Protein AF-A0ABD5S6K6-F1 (afdb_monomer_lite)

Secondary structure (DSSP, 8-state):
-PPPS----EEEPPTTTHHHHHHHHHHHSTT--HHHHHHHHHHGGGTT-EEEEEEETTEEEEEEEE---

Sequence (69 aa):
MAIPDDEIPVRAARPGEFVDAMRLFEGALLEVDAGAVRDAIESERDDEA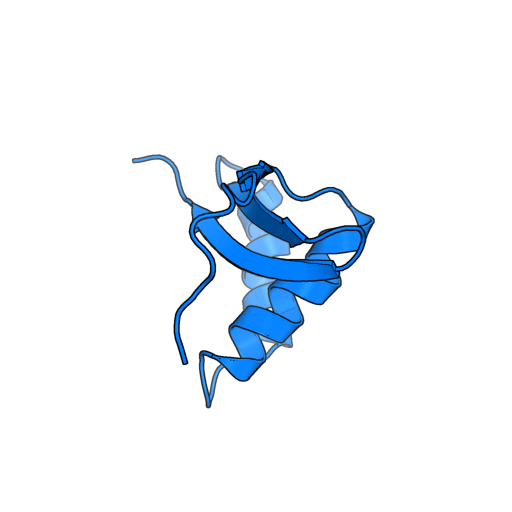TVLVAVDGETVIGALYATPS

Foldseek 3Di:
DDPPPDDFDKDFDDPVCVVVQLVVCCVVVVDDPSVVVVCVVVVCVVDAKTKMFGDDPPDTPHIDIDGDD

Organism: NCBI:txid1776492

pLDDT: mean 75.47, std 13.07, range [46.94, 93.5]

Radius of gyration: 12.88 Å; chains: 1; bounding box: 36×24×30 Å

Structure (mmCIF, N/CA/C/O backbone):
data_AF-A0ABD5S6K6-F1
#
_entry.id   AF-A0ABD5S6K6-F1
#
loop_
_atom_site.group_PDB
_atom_site.id
_atom_site.type_symbol
_atom_site.label_atom_id
_atom_site.label_alt_id
_atom_site.label_comp_id
_atom_site.label_asym_id
_atom_site.label_entity_id
_atom_site.label_seq_id
_atom_site.pdbx_PDB_ins_code
_atom_site.Cartn_x
_atom_site.Cartn_y
_atom_site.Cartn_z
_atom_site.occupancy
_atom_site.B_iso_or_equiv
_atom_site.auth_seq_id
_atom_site.auth_comp_id
_atom_site.auth_asym_id
_atom_site.auth_atom_id
_atom_site.pdbx_PDB_model_num
ATOM 1 N N . MET A 1 1 ? -18.095 -14.148 3.880 1.00 46.94 1 MET A N 1
ATOM 2 C CA . MET A 1 1 ? -17.902 -12.875 4.598 1.00 46.94 1 MET A CA 1
ATOM 3 C C . MET A 1 1 ? -18.141 -11.794 3.564 1.00 46.94 1 MET A C 1
ATOM 5 O O . MET A 1 1 ? -17.456 -11.821 2.552 1.00 46.94 1 MET A O 1
ATOM 9 N N . ALA A 1 2 ? -19.201 -11.001 3.709 1.00 49.12 2 ALA A N 1
ATOM 10 C CA . ALA A 1 2 ? -19.456 -9.909 2.775 1.00 49.12 2 ALA A CA 1
ATOM 11 C C . ALA A 1 2 ? -18.473 -8.783 3.102 1.00 49.12 2 ALA A C 1
ATOM 13 O O . ALA A 1 2 ? -18.334 -8.436 4.274 1.00 49.12 2 ALA A O 1
ATOM 14 N N . ILE A 1 3 ? -17.774 -8.265 2.093 1.00 55.41 3 ILE A N 1
ATOM 15 C CA . ILE A 1 3 ? -17.151 -6.947 2.208 1.00 55.41 3 ILE A CA 1
ATOM 16 C C . ILE A 1 3 ? -18.342 -5.981 2.328 1.00 55.41 3 ILE A C 1
ATOM 18 O O . ILE A 1 3 ? -19.231 -6.072 1.479 1.00 55.41 3 ILE A O 1
ATOM 22 N N . PRO A 1 4 ? -18.466 -5.194 3.409 1.00 57.41 4 PRO A N 1
ATOM 23 C CA . PRO A 1 4 ? -19.573 -4.250 3.547 1.00 57.41 4 PRO A CA 1
ATOM 24 C C . PRO A 1 4 ? -19.617 -3.307 2.334 1.00 57.41 4 PRO A C 1
ATOM 26 O O . PRO A 1 4 ? -18.568 -2.958 1.802 1.00 57.41 4 PRO A O 1
ATOM 29 N N . ASP A 1 5 ? -20.819 -2.894 1.911 1.00 64.12 5 ASP A N 1
ATOM 30 C CA . ASP A 1 5 ? -21.056 -1.950 0.793 1.00 64.12 5 ASP A CA 1
ATOM 31 C C . ASP A 1 5 ? -20.522 -0.525 1.069 1.00 64.12 5 ASP A C 1
ATOM 33 O O . ASP A 1 5 ? -20.782 0.406 0.307 1.00 64.12 5 ASP A O 1
ATOM 37 N N . ASP A 1 6 ? -19.793 -0.335 2.168 1.00 71.56 6 ASP A N 1
ATOM 38 C CA . ASP A 1 6 ? -19.180 0.937 2.509 1.00 71.56 6 ASP A CA 1
ATOM 39 C C . ASP A 1 6 ? -18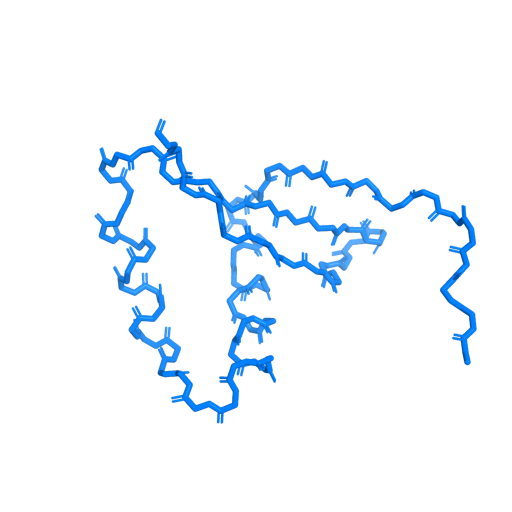.052 1.237 1.511 1.00 71.56 6 ASP A C 1
ATOM 41 O O . ASP A 1 6 ? -17.108 0.463 1.337 1.00 71.56 6 ASP A O 1
ATOM 45 N N . GLU A 1 7 ? -18.158 2.376 0.825 1.00 78.69 7 GLU A N 1
ATOM 46 C CA . GLU A 1 7 ? -17.137 2.835 -0.112 1.00 78.69 7 GLU A CA 1
ATOM 47 C C . GLU A 1 7 ? -15.823 3.104 0.640 1.00 78.69 7 GLU A C 1
ATOM 49 O O . GLU A 1 7 ? -15.726 4.041 1.435 1.00 78.69 7 GLU A O 1
ATOM 54 N N . ILE A 1 8 ? -14.790 2.296 0.379 1.00 85.12 8 ILE A N 1
ATOM 55 C CA . ILE A 1 8 ? -13.462 2.490 0.973 1.00 85.12 8 ILE A CA 1
ATOM 56 C C . ILE A 1 8 ? -12.652 3.435 0.076 1.00 85.12 8 ILE A C 1
ATOM 58 O O . ILE A 1 8 ? -12.351 3.084 -1.070 1.00 85.12 8 ILE A O 1
ATOM 62 N N . PRO A 1 9 ? -12.272 4.633 0.559 1.00 84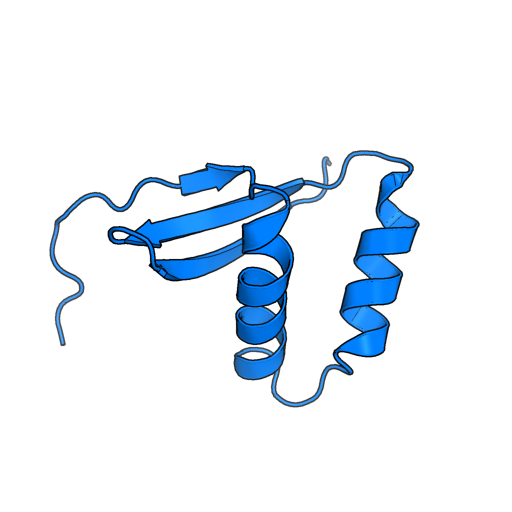.75 9 PRO A N 1
ATOM 63 C CA . PRO A 1 9 ? -11.586 5.614 -0.265 1.00 84.75 9 PRO A CA 1
ATOM 64 C C . PRO A 1 9 ? -10.176 5.139 -0.632 1.00 84.75 9 PRO A C 1
ATOM 66 O O . PRO A 1 9 ? -9.379 4.765 0.232 1.00 84.75 9 PRO A O 1
ATOM 69 N N . VAL A 1 10 ? -9.855 5.226 -1.925 1.00 91.50 10 VAL A N 1
ATOM 70 C CA . VAL A 1 10 ? -8.513 4.974 -2.463 1.00 91.50 10 VAL A CA 1
ATOM 71 C C . VAL A 1 10 ? -7.831 6.299 -2.776 1.00 91.50 10 VAL A C 1
ATOM 73 O O . VAL A 1 10 ? -8.423 7.193 -3.381 1.00 91.50 10 VAL A O 1
ATOM 76 N N . ARG A 1 11 ? -6.571 6.439 -2.368 1.00 92.38 11 ARG A N 1
ATOM 77 C CA . ARG A 1 11 ? -5.771 7.651 -2.593 1.00 92.38 11 ARG A CA 1
ATOM 78 C C . ARG A 1 11 ? -4.282 7.343 -2.642 1.00 92.38 11 ARG A C 1
ATOM 80 O O . ARG A 1 11 ? -3.867 6.255 -2.263 1.00 92.38 11 ARG A O 1
ATOM 87 N N . ALA A 1 12 ? -3.477 8.327 -3.034 1.00 90.12 12 ALA A N 1
ATOM 88 C CA . ALA A 1 12 ? -2.027 8.230 -2.910 1.00 90.12 12 ALA A CA 1
ATOM 89 C C . ALA A 1 12 ? -1.601 7.981 -1.450 1.00 90.12 12 ALA A C 1
ATOM 91 O O . ALA A 1 12 ? -2.164 8.564 -0.508 1.00 90.12 12 ALA A O 1
ATOM 92 N N . ALA A 1 13 ? -0.607 7.110 -1.282 1.00 87.94 13 ALA A N 1
ATOM 93 C CA . ALA A 1 13 ? 0.001 6.807 0.004 1.00 87.94 13 ALA A CA 1
ATOM 94 C C . ALA A 1 13 ? 0.713 8.036 0.577 1.00 87.94 13 ALA A C 1
ATOM 96 O O . ALA A 1 13 ? 1.425 8.765 -0.119 1.00 87.94 13 ALA A O 1
ATOM 97 N N . ARG A 1 14 ? 0.542 8.267 1.878 1.00 88.00 14 ARG A N 1
ATOM 98 C CA . ARG A 1 14 ? 1.333 9.248 2.630 1.00 88.00 14 ARG A CA 1
ATOM 99 C C . ARG A 1 14 ? 2.667 8.626 3.042 1.00 88.00 14 ARG A C 1
ATOM 101 O O . ARG A 1 14 ? 2.718 7.414 3.219 1.00 88.00 14 ARG A O 1
ATOM 108 N N . PRO A 1 15 ? 3.715 9.427 3.320 1.00 80.94 15 PRO A N 1
ATOM 109 C CA . PRO A 1 15 ? 5.034 8.915 3.709 1.00 80.94 15 PRO A CA 1
ATOM 110 C C . PRO A 1 15 ? 5.028 7.842 4.815 1.00 80.94 15 PRO A C 1
ATOM 112 O O . PRO A 1 15 ? 5.795 6.891 4.735 1.00 80.94 15 PRO A O 1
ATOM 115 N N . GLY A 1 16 ? 4.149 7.959 5.818 1.00 81.75 16 GLY A N 1
ATOM 116 C CA . GLY A 1 16 ? 4.038 6.972 6.902 1.00 81.75 16 GLY A CA 1
ATOM 117 C C . GLY A 1 16 ? 3.323 5.667 6.528 1.00 81.75 16 GLY A C 1
ATOM 118 O O . GLY A 1 16 ? 3.532 4.662 7.190 1.00 81.75 16 GLY A O 1
ATOM 119 N N . GLU A 1 17 ? 2.524 5.668 5.461 1.00 88.38 17 GLU A N 1
ATOM 120 C CA . GLU A 1 17 ? 1.688 4.533 5.035 1.00 88.38 17 GLU A CA 1
ATOM 121 C C . GLU A 1 17 ? 2.417 3.600 4.063 1.00 88.38 17 GLU A C 1
ATOM 123 O O . GLU A 1 17 ? 1.964 2.485 3.815 1.00 88.38 17 GLU A O 1
ATOM 128 N N . PHE A 1 18 ? 3.563 4.029 3.520 1.00 82.38 18 PHE A N 1
ATOM 129 C CA . PHE A 1 18 ? 4.359 3.204 2.612 1.00 82.38 18 PHE A CA 1
ATOM 130 C C . PHE A 1 18 ? 4.798 1.903 3.279 1.00 82.38 18 PHE A C 1
ATOM 132 O O . PHE A 1 18 ? 4.697 0.853 2.665 1.00 82.38 18 PHE A O 1
ATOM 139 N N . VAL A 1 19 ? 5.223 1.940 4.544 1.00 82.56 19 VAL A N 1
ATOM 140 C CA . VAL A 1 19 ? 5.661 0.729 5.258 1.00 82.56 19 VAL A CA 1
ATOM 141 C C . VAL A 1 19 ? 4.526 -0.291 5.375 1.00 82.56 19 VAL A C 1
ATOM 143 O O . VAL A 1 19 ? 4.752 -1.485 5.189 1.00 82.56 19 VAL A O 1
ATOM 146 N N . ASP A 1 20 ? 3.303 0.168 5.637 1.00 87.50 20 ASP A N 1
ATOM 147 C CA . ASP A 1 20 ? 2.141 -0.715 5.738 1.00 87.50 20 ASP A CA 1
ATOM 148 C C . ASP A 1 20 ? 1.739 -1.270 4.366 1.00 87.50 20 ASP A C 1
ATOM 150 O O . ASP A 1 20 ? 1.467 -2.464 4.243 1.00 87.50 20 ASP A O 1
ATOM 154 N N . ALA A 1 21 ? 1.809 -0.451 3.311 1.00 86.00 21 ALA A N 1
ATOM 155 C CA . ALA A 1 21 ? 1.641 -0.909 1.934 1.00 86.00 21 ALA A CA 1
ATOM 156 C C . ALA A 1 21 ? 2.674 -1.985 1.543 1.00 86.00 21 ALA A C 1
ATOM 158 O O . ALA A 1 21 ? 2.321 -2.959 0.878 1.00 86.00 21 ALA A O 1
ATOM 159 N N . MET A 1 22 ? 3.927 -1.863 1.999 1.00 79.75 22 MET A N 1
ATOM 160 C CA . MET A 1 22 ? 4.966 -2.871 1.746 1.00 79.75 22 MET A CA 1
ATOM 161 C C . MET A 1 22 ? 4.692 -4.191 2.431 1.00 79.75 22 MET A C 1
ATOM 163 O O . MET A 1 22 ? 4.734 -5.234 1.783 1.00 79.75 22 MET A O 1
ATOM 167 N N . ARG A 1 23 ? 4.302 -4.147 3.703 1.00 82.12 23 ARG A N 1
ATOM 168 C CA . ARG A 1 23 ? 3.908 -5.348 4.444 1.00 82.12 23 ARG A CA 1
ATOM 169 C C . ARG A 1 23 ? 2.726 -6.063 3.794 1.00 82.12 23 ARG A C 1
ATOM 171 O O . ARG A 1 23 ? 2.676 -7.290 3.810 1.00 82.12 23 ARG A O 1
ATOM 178 N N . LEU A 1 24 ? 1.786 -5.312 3.215 1.00 84.81 24 LEU A N 1
ATOM 179 C CA . LEU A 1 24 ? 0.674 -5.892 2.464 1.00 84.81 24 LEU A CA 1
ATOM 180 C C . LEU A 1 24 ? 1.151 -6.606 1.196 1.00 84.81 24 LEU A C 1
ATOM 182 O O . LEU A 1 24 ? 0.692 -7.716 0.931 1.00 84.81 24 LEU A O 1
ATOM 186 N N . PHE A 1 25 ? 2.084 -6.025 0.436 1.00 79.94 25 PHE A N 1
ATOM 187 C CA . PHE A 1 25 ? 2.651 -6.707 -0.730 1.00 79.94 25 PHE A CA 1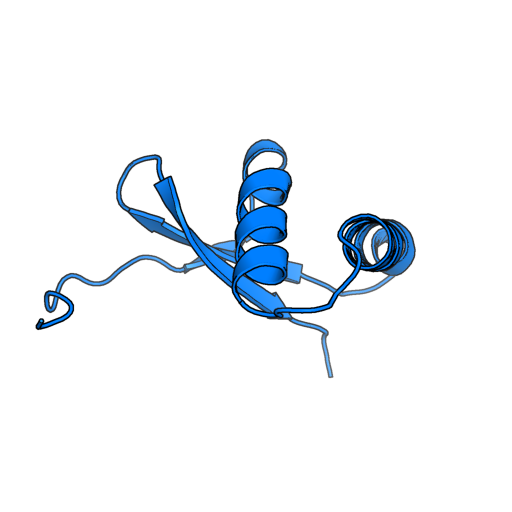
ATOM 188 C C . PHE A 1 25 ? 3.473 -7.934 -0.344 1.00 79.94 25 PHE A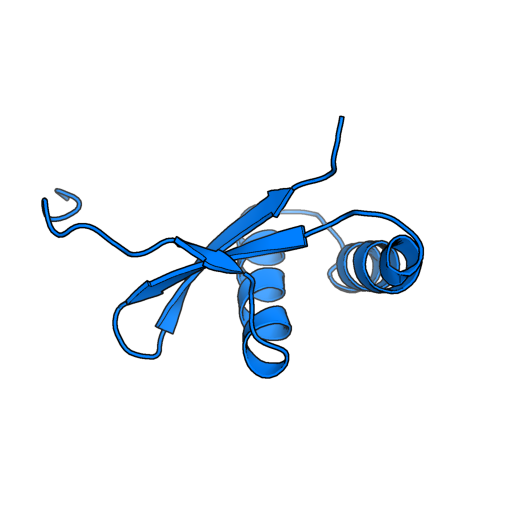 C 1
ATOM 190 O O . PHE A 1 25 ? 3.282 -8.973 -0.961 1.00 79.94 25 PHE A O 1
ATOM 197 N N . GLU A 1 26 ? 4.308 -7.863 0.692 1.00 74.69 26 GLU A N 1
ATOM 198 C CA . GLU A 1 26 ? 5.059 -9.017 1.214 1.00 74.69 26 GLU A CA 1
ATOM 199 C C . GLU A 1 26 ? 4.126 -10.156 1.647 1.00 74.69 26 GLU A C 1
ATOM 201 O O . GLU A 1 26 ? 4.355 -11.319 1.327 1.00 74.69 26 GLU A O 1
ATOM 206 N N . GLY A 1 27 ? 3.041 -9.829 2.355 1.00 74.44 27 GLY A N 1
ATOM 207 C CA . GLY A 1 27 ? 2.062 -10.819 2.801 1.00 74.44 27 GLY A CA 1
ATOM 208 C C . GLY A 1 27 ? 1.251 -11.443 1.660 1.00 74.44 27 GLY A C 1
ATOM 209 O O . GLY A 1 27 ? 0.852 -12.602 1.761 1.00 74.44 27 GLY A O 1
ATOM 210 N N . ALA A 1 28 ? 0.999 -10.693 0.581 1.00 72.00 28 ALA A N 1
ATOM 211 C CA . ALA A 1 28 ? 0.232 -11.154 -0.579 1.00 72.00 28 ALA A CA 1
ATOM 212 C C . ALA A 1 28 ? 1.096 -11.883 -1.624 1.00 72.00 28 ALA A C 1
ATOM 214 O O . ALA A 1 28 ? 0.638 -12.828 -2.269 1.00 72.00 28 ALA A O 1
ATOM 215 N N . LEU A 1 29 ? 2.346 -11.458 -1.791 1.00 66.31 29 LEU A N 1
ATOM 216 C CA . LEU A 1 29 ? 3.335 -12.035 -2.690 1.00 66.31 29 LEU A CA 1
ATOM 217 C C . LEU A 1 29 ? 4.232 -12.963 -1.869 1.00 66.31 29 LEU A C 1
ATOM 219 O O . LEU A 1 29 ? 5.325 -12.577 -1.473 1.00 66.31 29 LEU A O 1
ATOM 223 N N . LEU A 1 30 ? 3.751 -14.182 -1.618 1.00 55.66 30 LEU A N 1
ATOM 224 C CA . LEU A 1 30 ? 4.305 -15.213 -0.717 1.00 55.66 30 LEU A CA 1
ATOM 225 C C . LEU A 1 30 ? 5.822 -15.527 -0.791 1.00 55.66 30 LEU A C 1
ATOM 227 O O . LEU A 1 30 ? 6.281 -16.370 -0.026 1.00 55.66 30 LEU A O 1
ATOM 231 N N . GLU A 1 31 ? 6.611 -14.898 -1.661 1.00 57.12 31 GLU A N 1
ATOM 232 C CA . GLU A 1 31 ? 8.045 -15.164 -1.850 1.00 57.12 31 GLU A CA 1
ATOM 233 C C . GLU A 1 31 ? 8.870 -13.928 -2.259 1.00 57.12 31 GLU A C 1
ATOM 235 O O . GLU A 1 31 ? 10.017 -14.072 -2.684 1.00 57.12 31 GLU A O 1
ATOM 240 N N . VAL A 1 32 ? 8.324 -12.711 -2.181 1.00 58.31 32 VAL A N 1
ATOM 241 C CA . VAL A 1 32 ? 9.061 -11.524 -2.640 1.00 58.31 32 VAL A CA 1
ATOM 242 C C . VAL A 1 32 ? 9.836 -10.910 -1.479 1.00 58.31 32 VAL A C 1
ATOM 244 O O . VAL A 1 32 ? 9.270 -10.580 -0.439 1.00 58.31 32 VAL A O 1
ATOM 247 N N . ASP A 1 33 ? 11.150 -10.772 -1.666 1.00 63.12 33 ASP A N 1
ATOM 248 C CA . ASP A 1 33 ? 12.038 -10.105 -0.718 1.00 63.12 33 ASP A CA 1
ATOM 249 C C . ASP A 1 33 ? 11.578 -8.656 -0.506 1.00 63.12 33 ASP A C 1
ATOM 251 O O . ASP A 1 33 ? 11.631 -7.826 -1.417 1.00 63.12 33 ASP A O 1
ATOM 255 N N . ALA A 1 34 ? 11.137 -8.369 0.717 1.00 62.81 34 ALA A N 1
ATOM 256 C CA . ALA A 1 34 ? 10.811 -7.045 1.233 1.00 62.81 34 ALA A CA 1
ATOM 257 C C . ALA A 1 34 ? 11.837 -5.975 0.828 1.00 62.81 34 ALA A C 1
ATOM 259 O O . ALA A 1 34 ? 11.477 -4.857 0.449 1.00 62.81 34 ALA A O 1
ATOM 260 N N . GLY A 1 35 ? 13.125 -6.333 0.886 1.00 64.38 35 GLY A N 1
ATOM 261 C CA . GLY A 1 35 ? 14.229 -5.469 0.489 1.00 64.38 35 GLY A CA 1
ATOM 262 C C . GLY A 1 35 ? 14.188 -5.136 -0.997 1.00 64.38 35 GLY A C 1
ATOM 263 O O . GLY A 1 35 ? 14.319 -3.975 -1.354 1.00 64.38 35 GLY A O 1
ATOM 264 N N . ALA A 1 36 ? 13.897 -6.114 -1.857 1.00 64.25 36 ALA A N 1
ATOM 265 C CA . ALA A 1 36 ? 13.824 -5.911 -3.301 1.00 64.25 36 ALA A CA 1
ATOM 266 C C . ALA A 1 36 ? 12.625 -5.047 -3.725 1.00 64.25 36 ALA A C 1
ATOM 268 O O . ALA A 1 36 ? 12.756 -4.240 -4.639 1.00 64.25 36 ALA A O 1
ATOM 269 N N . VAL A 1 37 ? 11.468 -5.174 -3.062 1.00 67.56 37 VAL A N 1
ATOM 270 C CA . VAL A 1 37 ? 10.302 -4.303 -3.330 1.00 67.56 37 VAL A CA 1
ATOM 271 C C . VAL A 1 37 ? 10.583 -2.878 -2.875 1.00 67.56 37 VAL A C 1
ATOM 273 O O . VAL A 1 37 ? 10.284 -1.920 -3.588 1.00 67.56 37 VAL A O 1
ATOM 276 N N . ARG A 1 38 ? 11.191 -2.734 -1.696 1.00 68.56 38 ARG A N 1
ATOM 277 C CA . ARG A 1 38 ? 11.601 -1.438 -1.173 1.00 68.56 38 ARG A CA 1
ATOM 278 C C . ARG A 1 38 ? 12.639 -0.776 -2.073 1.00 68.56 38 ARG A C 1
ATOM 280 O O . ARG A 1 38 ? 12.462 0.390 -2.400 1.00 68.56 38 ARG A O 1
ATOM 287 N N . ASP A 1 39 ? 13.665 -1.507 -2.494 1.00 69.25 39 ASP A N 1
ATOM 288 C CA . ASP A 1 39 ? 14.702 -1.013 -3.398 1.00 69.25 39 ASP A CA 1
ATOM 289 C C . ASP A 1 39 ? 14.108 -0.661 -4.764 1.00 69.25 39 ASP A C 1
ATOM 291 O O . ASP A 1 39 ? 14.446 0.383 -5.310 1.00 69.25 39 ASP A O 1
ATOM 295 N N . ALA A 1 40 ? 13.170 -1.459 -5.289 1.00 65.31 40 ALA A N 1
ATOM 296 C CA . ALA A 1 40 ? 12.446 -1.136 -6.518 1.00 65.31 40 ALA A CA 1
ATOM 297 C C . ALA A 1 40 ? 11.689 0.193 -6.383 1.00 65.31 40 ALA A C 1
ATOM 299 O O . ALA A 1 40 ? 11.848 1.069 -7.226 1.00 65.31 40 ALA A O 1
ATOM 300 N N . ILE A 1 41 ? 10.959 0.400 -5.285 1.00 66.69 41 ILE A N 1
ATOM 301 C CA . ILE A 1 41 ? 10.199 1.634 -5.035 1.00 66.69 41 ILE A CA 1
ATOM 302 C C . ILE A 1 41 ? 11.103 2.831 -4.762 1.00 66.69 41 ILE A C 1
ATOM 304 O O . ILE A 1 41 ? 10.817 3.933 -5.223 1.00 66.69 41 ILE A O 1
ATOM 308 N N . GLU A 1 42 ? 12.187 2.644 -4.012 1.00 67.75 42 GLU A N 1
ATOM 309 C CA . GLU A 1 42 ? 13.176 3.692 -3.766 1.00 67.75 42 GLU A CA 1
ATOM 310 C C . GLU A 1 42 ? 13.948 4.038 -5.052 1.00 67.75 42 GLU A C 1
ATOM 312 O O . GLU A 1 42 ? 14.274 5.208 -5.241 1.00 67.75 42 GLU A O 1
ATOM 317 N N . SER A 1 43 ? 14.170 3.071 -5.954 1.00 62.06 43 SER A N 1
ATOM 318 C CA . SER A 1 43 ? 14.808 3.272 -7.264 1.00 62.06 43 SER A CA 1
ATOM 319 C C . SER A 1 43 ? 13.876 3.875 -8.322 1.00 62.06 43 SER A C 1
ATOM 321 O O . SER A 1 43 ? 14.335 4.646 -9.157 1.00 62.06 43 SER A O 1
ATOM 323 N N . GLU A 1 44 ? 12.569 3.599 -8.258 1.00 58.41 44 GLU A N 1
ATOM 324 C CA . GLU A 1 44 ? 11.549 4.183 -9.143 1.00 58.41 44 GLU A CA 1
ATOM 325 C C . GLU A 1 44 ? 11.047 5.554 -8.665 1.00 58.41 44 GLU A C 1
ATOM 327 O O . GLU A 1 44 ? 10.206 6.173 -9.315 1.00 58.41 44 GLU A O 1
ATOM 332 N N . ARG A 1 45 ? 11.608 6.103 -7.576 1.00 56.78 45 ARG A N 1
ATOM 333 C CA . ARG A 1 45 ? 11.379 7.507 -7.188 1.00 56.78 45 ARG A CA 1
ATOM 334 C C . ARG A 1 45 ? 11.812 8.515 -8.251 1.00 56.78 45 ARG A C 1
ATOM 336 O O . ARG A 1 45 ? 11.442 9.681 -8.110 1.00 56.78 45 ARG A O 1
ATOM 343 N N . ASP A 1 46 ? 12.583 8.090 -9.250 1.00 53.75 46 ASP A N 1
ATOM 344 C CA . ASP A 1 46 ? 13.046 8.977 -10.308 1.00 53.75 46 ASP A CA 1
ATOM 345 C C . ASP A 1 46 ? 12.053 9.173 -11.455 1.00 53.75 46 ASP A C 1
ATOM 347 O O . ASP A 1 46 ? 12.118 10.242 -12.038 1.00 53.75 46 ASP A O 1
ATOM 351 N N . ASP A 1 47 ? 11.078 8.294 -11.730 1.00 57.50 47 ASP A N 1
ATOM 352 C CA . ASP A 1 47 ? 10.060 8.607 -12.746 1.00 57.50 47 ASP A CA 1
ATOM 353 C C . ASP A 1 47 ? 8.738 7.836 -12.524 1.00 57.50 47 ASP A C 1
ATOM 355 O O . ASP A 1 47 ? 8.643 6.618 -12.644 1.00 57.50 47 ASP A O 1
ATOM 359 N N . GLU A 1 48 ? 7.680 8.608 -12.256 1.00 62.44 48 GLU A N 1
ATOM 360 C CA . GLU A 1 48 ? 6.277 8.313 -12.585 1.00 62.44 48 GLU A CA 1
ATOM 361 C C . GLU A 1 48 ? 5.470 7.300 -11.737 1.00 62.44 48 GLU A C 1
ATOM 363 O O . GLU A 1 48 ? 4.245 7.445 -11.654 1.00 62.44 48 GLU A O 1
ATOM 368 N N . ALA A 1 49 ? 6.072 6.351 -11.019 1.00 67.56 49 ALA A N 1
ATOM 369 C CA . ALA A 1 49 ? 5.298 5.374 -10.241 1.00 67.56 49 ALA A CA 1
ATOM 370 C C . ALA A 1 49 ? 4.594 5.957 -8.990 1.00 67.56 49 ALA A C 1
ATOM 372 O O . ALA A 1 49 ? 5.146 6.761 -8.237 1.00 67.56 49 ALA A O 1
ATOM 373 N N . THR A 1 50 ? 3.352 5.529 -8.728 1.00 81.38 50 THR A N 1
ATOM 374 C CA . THR A 1 50 ? 2.533 5.961 -7.580 1.00 81.38 50 THR A CA 1
ATOM 375 C C . THR A 1 50 ? 1.973 4.771 -6.803 1.00 81.38 50 THR A C 1
ATOM 377 O O . THR A 1 50 ? 1.315 3.893 -7.359 1.00 81.38 50 THR A O 1
ATOM 380 N N . VAL A 1 51 ? 2.155 4.779 -5.479 1.00 86.06 51 VAL A N 1
ATOM 381 C CA . VAL A 1 51 ? 1.479 3.838 -4.573 1.00 86.06 51 VAL A CA 1
ATOM 382 C C . VAL A 1 51 ? 0.114 4.401 -4.183 1.00 86.06 51 VAL A C 1
ATOM 384 O O . VAL A 1 51 ? 0.021 5.492 -3.611 1.00 86.06 51 VAL A O 1
ATOM 387 N N . LEU A 1 52 ? -0.944 3.641 -4.455 1.00 91.25 52 LEU A N 1
ATOM 388 C CA . LEU A 1 52 ? -2.299 3.912 -3.985 1.00 91.25 52 LEU A CA 1
ATOM 389 C C . LEU A 1 52 ? -2.635 3.000 -2.803 1.00 91.25 52 LEU A C 1
ATOM 391 O O . LEU A 1 52 ? -2.273 1.827 -2.795 1.00 91.25 52 LEU A O 1
ATOM 395 N N . VAL A 1 53 ? -3.348 3.533 -1.814 1.00 92.88 53 VAL A N 1
ATOM 396 C CA . VAL A 1 53 ? -3.778 2.813 -0.610 1.00 92.88 53 VAL A CA 1
ATOM 397 C C . VAL A 1 53 ? -5.279 2.949 -0.394 1.00 92.88 53 VAL A C 1
ATOM 399 O O . VAL A 1 53 ? -5.850 4.020 -0.617 1.00 92.88 53 VAL A O 1
ATOM 402 N N . ALA A 1 54 ? -5.893 1.863 0.069 1.00 93.50 54 ALA A N 1
ATOM 403 C CA . ALA A 1 54 ? -7.246 1.828 0.611 1.00 93.50 54 ALA A CA 1
ATOM 404 C C . ALA A 1 54 ? -7.160 1.880 2.142 1.00 93.50 54 ALA A C 1
ATOM 406 O O . ALA A 1 54 ? -6.437 1.082 2.749 1.00 93.50 54 ALA A O 1
ATOM 407 N N . VAL A 1 55 ? -7.869 2.828 2.759 1.00 91.06 55 VAL A N 1
ATOM 408 C CA . VAL A 1 55 ? -7.759 3.101 4.200 1.00 91.06 55 VAL A CA 1
ATOM 409 C C . VAL A 1 55 ? -9.120 2.998 4.872 1.00 91.06 55 VAL A C 1
ATOM 411 O O . VAL A 1 55 ? -10.060 3.678 4.467 1.00 91.06 55 VAL A O 1
ATOM 414 N N . ASP A 1 56 ? -9.187 2.189 5.928 1.00 89.44 56 ASP A N 1
ATOM 415 C CA . ASP A 1 56 ? -10.322 2.101 6.845 1.00 89.44 56 ASP A CA 1
ATOM 416 C C . ASP A 1 56 ? -9.920 2.694 8.205 1.00 89.44 56 ASP A C 1
ATOM 418 O O . ASP A 1 56 ? -9.062 2.166 8.922 1.00 89.44 56 ASP A O 1
ATOM 422 N N . GLY A 1 57 ? -10.471 3.868 8.521 1.00 87.19 57 GLY A N 1
ATOM 423 C CA . GLY A 1 57 ? -10.043 4.678 9.661 1.00 87.19 57 GLY A CA 1
ATOM 424 C C . GLY A 1 57 ? -8.574 5.104 9.552 1.00 87.19 57 GLY A C 1
ATOM 425 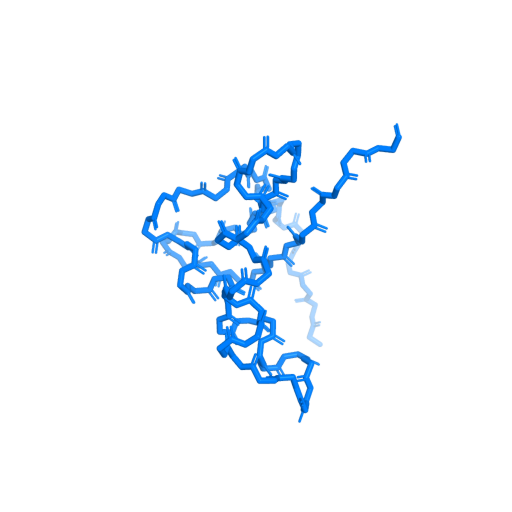O O . GLY A 1 57 ? -8.218 5.937 8.719 1.00 87.19 57 GLY A O 1
ATOM 426 N N . GLU A 1 58 ? -7.725 4.544 10.416 1.00 88.25 58 GLU A N 1
ATOM 427 C CA . GLU A 1 58 ? -6.268 4.764 10.425 1.00 88.25 58 GLU A CA 1
ATOM 428 C C . GLU A 1 58 ? -5.484 3.577 9.843 1.00 88.25 58 GLU A C 1
ATOM 430 O O . GLU A 1 58 ? -4.257 3.616 9.779 1.00 88.25 58 GLU A O 1
ATOM 435 N N . THR A 1 59 ? -6.176 2.515 9.418 1.00 88.88 59 THR A N 1
ATOM 436 C CA . THR A 1 59 ? -5.548 1.267 8.978 1.00 88.88 59 THR A CA 1
ATOM 437 C C . THR A 1 59 ? -5.494 1.198 7.460 1.00 88.88 59 THR A C 1
ATOM 439 O O . THR A 1 59 ? -6.518 1.304 6.784 1.00 88.88 59 THR A O 1
ATOM 442 N N . VAL A 1 60 ? -4.303 0.963 6.910 1.00 90.81 60 VAL A N 1
ATOM 443 C CA . VAL A 1 60 ? -4.146 0.597 5.499 1.00 90.81 60 VAL A CA 1
ATOM 444 C C . VAL A 1 60 ? -4.552 -0.865 5.338 1.00 90.81 60 VAL A C 1
ATOM 446 O O . VAL A 1 60 ? -3.929 -1.752 5.917 1.00 90.81 60 VAL A O 1
ATOM 449 N N . ILE A 1 61 ? -5.598 -1.118 4.555 1.00 91.38 61 ILE A N 1
ATOM 450 C CA . ILE A 1 61 ? -6.146 -2.469 4.344 1.00 91.38 61 ILE A CA 1
ATOM 451 C C . ILE A 1 61 ? -5.888 -3.007 2.931 1.00 91.38 61 ILE A C 1
ATOM 453 O O . ILE A 1 61 ? -6.131 -4.179 2.655 1.00 91.38 61 ILE A O 1
ATOM 457 N N . GLY A 1 62 ? -5.402 -2.154 2.030 1.00 91.00 62 GLY A N 1
ATOM 458 C CA . GLY A 1 62 ? -5.064 -2.513 0.660 1.00 91.00 62 GLY A CA 1
ATOM 459 C C . GLY A 1 62 ? -4.056 -1.538 0.072 1.00 91.00 62 GLY A C 1
ATOM 460 O O . GLY A 1 62 ? -4.052 -0.355 0.417 1.00 91.00 62 GLY A O 1
ATOM 461 N N . ALA A 1 63 ? -3.215 -2.038 -0.826 1.00 90.62 63 ALA A N 1
ATOM 462 C CA . ALA A 1 63 ? -2.234 -1.249 -1.552 1.00 90.62 63 ALA A CA 1
ATOM 463 C C . ALA A 1 63 ? -2.190 -1.677 -3.023 1.00 90.62 63 ALA A C 1
ATOM 465 O O . ALA A 1 63 ? -2.450 -2.835 -3.352 1.00 90.62 63 ALA A O 1
ATOM 466 N N . LEU A 1 64 ? -1.862 -0.735 -3.903 1.00 88.06 64 LEU A N 1
ATOM 467 C CA . LEU A 1 64 ? -1.657 -0.944 -5.331 1.00 88.06 64 LEU A CA 1
ATOM 468 C C . LEU A 1 64 ? -0.437 -0.137 -5.776 1.00 88.06 64 LEU A C 1
ATOM 470 O O . LEU A 1 64 ? -0.348 1.058 -5.496 1.00 88.06 64 LEU A O 1
ATOM 474 N N . TYR A 1 65 ? 0.481 -0.787 -6.485 1.00 83.81 65 TYR A N 1
ATOM 475 C CA . TYR A 1 65 ? 1.568 -0.115 -7.187 1.00 83.81 65 TYR A CA 1
ATOM 476 C C . TYR A 1 65 ? 1.110 0.209 -8.611 1.00 83.81 65 TYR A C 1
ATOM 478 O O . TYR A 1 65 ? 0.736 -0.704 -9.346 1.00 83.81 65 TYR A O 1
ATOM 486 N N . ALA A 1 66 ? 1.083 1.489 -8.983 1.00 82.12 66 ALA A N 1
ATOM 487 C CA . ALA A 1 66 ? 0.656 1.942 -10.302 1.00 82.12 66 ALA A CA 1
ATOM 488 C C . ALA A 1 66 ? 1.807 2.653 -11.020 1.00 82.12 66 ALA A C 1
ATOM 490 O O . ALA A 1 66 ? 2.284 3.687 -10.559 1.00 82.12 66 ALA A O 1
ATOM 491 N N . THR A 1 67 ? 2.218 2.119 -12.165 1.00 75.81 67 THR A N 1
ATOM 492 C CA . THR A 1 67 ? 3.154 2.760 -13.093 1.00 75.81 67 THR A CA 1
ATOM 493 C C . THR A 1 67 ? 2.376 3.414 -14.241 1.00 75.81 67 THR A C 1
ATOM 495 O O . THR A 1 67 ? 1.452 2.793 -14.778 1.00 75.81 67 THR A O 1
ATOM 498 N N . PRO A 1 68 ? 2.681 4.668 -14.614 1.00 67.88 68 PRO A N 1
ATOM 499 C CA . PRO A 1 68 ? 2.157 5.287 -15.827 1.00 67.88 68 PRO A CA 1
ATOM 500 C C . PRO A 1 68 ? 2.526 4.483 -17.076 1.00 67.88 68 PRO A C 1
ATOM 502 O O . PRO A 1 68 ? 3.579 3.850 -17.135 1.00 67.88 68 PRO A O 1
ATOM 505 N N . SER A 1 69 ? 1.605 4.465 -18.041 1.00 59.91 69 SER A N 1
ATOM 506 C CA . SER A 1 69 ? 1.703 3.729 -19.310 1.00 59.91 69 SER A CA 1
ATOM 507 C C . SER A 1 69 ? 2.154 4.605 -20.466 1.00 59.91 69 SER A C 1
ATOM 509 O O . SER A 1 69 ? 1.559 5.705 -20.572 1.00 59.91 69 SER A O 1
#